Protein AF-A0A536T4I8-F1 (afdb_monomer)

Mean predicted aligned error: 3.39 Å

Secondary structure (DSSP, 8-state):
--EEEEESS----HHHHHHHHHHHHHHT-SS----PPPEEETTEEEEEE-SSS-EEEEEETTEEEEEEE--EESSHHHHHHHHHH-HHHHHHHHHHHHGGGGGGGEESSEEEEEEETTTTEEEEE-

Nearest PDB structures (foldseek):
  7a67-assembly1_A  TM=4.071E-01  e=7.655E+00  Pyrococcus abyssi GE5

Radius of gyration: 13.73 Å; Cα contacts (8 Å, |Δi|>4): 272; chains: 1; bounding box: 33×30×32 Å

Foldseek 3Di:
DKDKDKDFQAADDPVVRQVVRVVVLVVVDPDDDDFDRWDDDGRMIMGIHDDPWDKDWDDDDQKTKIKTHDKDFPDPVLVVCCVVPNNRRSLSVLCVVPNQCSVVRIDDDMWMKMQGNPVSDMDTDD

Solvent-accessible surface area (backbone atoms only — not comparable to full-atom values): 6902 Å² total; per-residue (Å²): 68,55,45,75,45,68,54,68,88,51,79,64,57,73,69,59,44,50,53,50,45,50,49,55,30,56,73,41,49,74,64,100,66,93,52,71,78,62,47,78,52,90,21,31,37,46,29,48,29,55,54,98,47,56,60,33,73,32,77,56,94,54,34,41,16,34,32,36,38,60,70,43,55,69,47,68,65,45,40,47,40,22,74,75,65,33,56,10,43,22,48,44,50,36,33,73,76,48,45,84,59,30,63,75,39,49,42,73,59,48,36,40,40,37,37,33,63,81,74,76,44,71,49,77,52,111

Sequence (126 aa):
MSGLCGWINVPAEDGEALATADSMRRALRDRDAEAPRPMIAVGCALAVEPGIRPVSLHQSDALLAAIEGRVRWRSSDLGALARESGDAAALAEAYRRHGTNCLQEISGPFAVAVVDTRHAGGLLAI

Structure (mmCIF, N/CA/C/O backbone):
data_AF-A0A536T4I8-F1
#
_entry.id   AF-A0A536T4I8-F1
#
loop_
_atom_site.group_PDB
_atom_site.id
_atom_site.type_symbol
_atom_site.label_atom_id
_atom_site.label_alt_id
_atom_site.label_comp_id
_atom_site.label_asym_id
_atom_site.label_entity_id
_atom_site.label_seq_id
_atom_site.pdbx_PDB_ins_code
_atom_site.Cartn_x
_atom_site.Cartn_y
_atom_site.Cartn_z
_atom_site.occupancy
_atom_site.B_iso_or_equiv
_atom_site.auth_seq_id
_atom_site.auth_comp_id
_atom_site.auth_asym_id
_atom_site.auth_atom_id
_atom_site.pdbx_PDB_model_num
ATOM 1 N N . MET A 1 1 ? 10.375 14.351 -6.269 1.00 65.94 1 MET A N 1
ATOM 2 C CA . MET A 1 1 ? 9.074 14.380 -5.608 1.00 65.94 1 MET A CA 1
ATOM 3 C C . MET A 1 1 ? 9.054 13.240 -4.593 1.00 65.94 1 MET A C 1
ATOM 5 O O . MET A 1 1 ? 10.049 12.532 -4.481 1.00 65.94 1 MET A O 1
ATOM 9 N N . SER A 1 2 ? 7.997 13.105 -3.795 1.00 84.38 2 SER A N 1
ATOM 10 C CA . SER A 1 2 ? 7.681 11.848 -3.097 1.00 84.38 2 SER A CA 1
ATOM 11 C C . SER A 1 2 ? 6.584 11.128 -3.864 1.00 84.38 2 SER A C 1
ATOM 13 O O . SER A 1 2 ? 5.906 11.752 -4.686 1.00 84.38 2 SER A O 1
ATOM 15 N N . GLY A 1 3 ? 6.420 9.832 -3.628 1.00 90.94 3 GLY A N 1
ATOM 16 C CA . GLY A 1 3 ? 5.364 9.098 -4.304 1.00 90.94 3 GLY A CA 1
ATOM 17 C C . GLY A 1 3 ? 5.341 7.610 -4.030 1.00 90.94 3 GLY A C 1
ATOM 18 O O . GLY A 1 3 ? 6.155 7.062 -3.286 1.00 90.94 3 GLY A O 1
ATOM 19 N N . LEU A 1 4 ? 4.390 6.974 -4.697 1.00 94.69 4 LEU A N 1
ATOM 20 C CA . LEU A 1 4 ? 4.213 5.535 -4.775 1.00 94.69 4 LEU A CA 1
ATOM 21 C C . LEU A 1 4 ? 4.457 5.115 -6.224 1.00 94.69 4 LEU A C 1
ATOM 23 O O . LEU A 1 4 ? 4.020 5.803 -7.148 1.00 94.69 4 LEU A O 1
ATOM 27 N N . CYS A 1 5 ? 5.102 3.976 -6.440 1.00 95.00 5 CYS A N 1
ATOM 28 C CA . CYS A 1 5 ? 5.199 3.375 -7.765 1.00 95.00 5 CYS A CA 1
ATOM 29 C C . CYS A 1 5 ? 5.167 1.853 -7.674 1.00 95.00 5 CYS A C 1
ATOM 31 O O . CYS A 1 5 ? 5.605 1.265 -6.688 1.00 95.00 5 CYS A O 1
ATOM 33 N N . GLY A 1 6 ? 4.665 1.207 -8.718 1.00 94.81 6 GLY A N 1
ATOM 34 C CA . GLY A 1 6 ? 4.554 -0.241 -8.750 1.00 94.81 6 GLY A CA 1
ATOM 35 C C . GLY A 1 6 ? 3.779 -0.730 -9.958 1.00 94.81 6 GLY A C 1
ATOM 36 O O . GLY A 1 6 ? 3.346 0.061 -10.798 1.00 94.81 6 GLY A O 1
ATOM 37 N N . TRP A 1 7 ? 3.599 -2.040 -10.022 1.00 94.31 7 TRP A N 1
ATOM 38 C CA . TRP A 1 7 ? 2.781 -2.708 -11.026 1.00 94.31 7 TRP A CA 1
ATOM 39 C C . TRP A 1 7 ? 2.114 -3.943 -10.428 1.00 94.31 7 TRP A C 1
ATOM 41 O O . TRP A 1 7 ? 2.530 -4.459 -9.388 1.00 94.31 7 TRP A O 1
ATOM 51 N N . ILE A 1 8 ? 1.088 -4.424 -11.123 1.00 92.69 8 ILE A N 1
ATOM 52 C CA . ILE A 1 8 ? 0.366 -5.655 -10.807 1.00 92.69 8 ILE A CA 1
ATOM 53 C C . ILE A 1 8 ? 0.181 -6.470 -12.084 1.00 92.69 8 ILE A C 1
ATOM 55 O O . ILE A 1 8 ? 0.127 -5.902 -13.175 1.00 92.69 8 ILE A O 1
ATOM 59 N N . ASN A 1 9 ? 0.03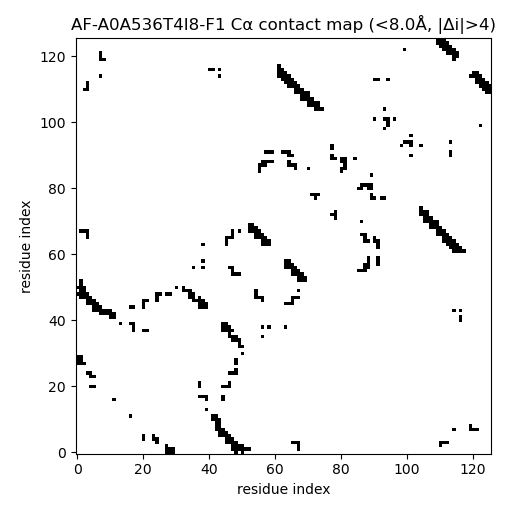5 -7.785 -11.941 1.00 88.19 9 ASN A N 1
ATOM 60 C CA . ASN A 1 9 ? -0.226 -8.722 -13.036 1.00 88.19 9 ASN A CA 1
ATOM 61 C C . ASN A 1 9 ? 0.833 -8.708 -14.161 1.00 88.19 9 ASN A C 1
ATOM 63 O O . ASN A 1 9 ? 0.511 -8.985 -15.315 1.00 88.19 9 ASN A O 1
ATOM 67 N N . VAL A 1 10 ? 2.098 -8.427 -13.827 1.00 88.94 10 VAL A N 1
ATOM 68 C CA . VAL A 1 10 ? 3.240 -8.552 -14.748 1.00 88.94 10 VAL A CA 1
ATOM 69 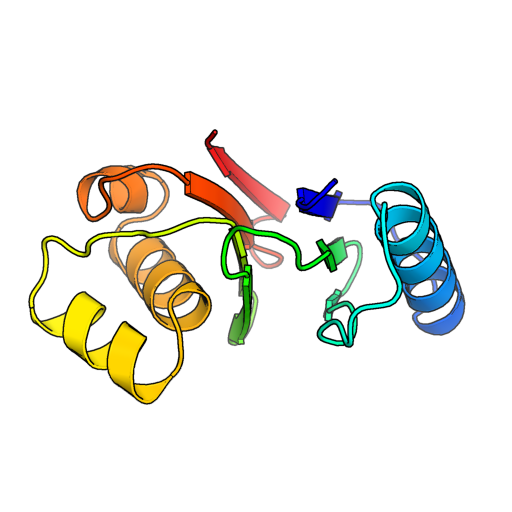C C . VAL A 1 10 ? 4.275 -9.497 -14.133 1.00 88.94 10 VAL A C 1
ATOM 71 O O . VAL A 1 10 ? 4.962 -9.103 -13.186 1.00 88.94 10 VAL A O 1
ATOM 74 N N . PRO A 1 11 ? 4.377 -10.750 -14.616 1.00 86.69 11 PRO A N 1
ATOM 75 C CA . PRO A 1 11 ? 5.383 -11.689 -14.140 1.00 86.69 11 PRO A CA 1
ATOM 76 C C . PRO A 1 11 ? 6.784 -11.199 -14.514 1.00 86.69 11 PRO A C 1
ATOM 78 O O . PRO A 1 11 ? 7.014 -10.760 -15.638 1.00 86.69 11 PRO A O 1
ATOM 81 N N . ALA A 1 12 ? 7.706 -11.295 -13.564 1.00 89.00 12 ALA A N 1
ATOM 82 C CA . ALA A 1 12 ? 9.119 -10.985 -13.729 1.00 89.00 12 ALA A CA 1
ATOM 83 C C . ALA A 1 12 ? 9.921 -11.837 -12.740 1.00 89.00 12 ALA A C 1
ATOM 85 O O . ALA A 1 12 ? 9.390 -12.246 -11.704 1.00 89.00 12 ALA A O 1
ATOM 86 N N . GLU A 1 13 ? 11.187 -12.106 -13.050 1.00 91.62 13 GLU A N 1
ATOM 87 C CA . GLU A 1 13 ? 12.100 -12.721 -12.085 1.00 91.62 13 GLU A CA 1
ATOM 88 C C . GLU A 1 13 ? 12.418 -11.732 -10.953 1.00 91.62 13 GLU A C 1
ATOM 90 O O . GLU A 1 13 ? 12.548 -10.532 -11.197 1.00 91.62 13 GLU A O 1
ATOM 95 N N . ASP A 1 14 ? 12.598 -12.217 -9.719 1.00 88.31 14 ASP A N 1
ATOM 96 C CA . ASP A 1 14 ? 12.769 -11.365 -8.528 1.00 88.31 14 ASP A CA 1
ATOM 97 C C . ASP A 1 14 ? 13.878 -10.308 -8.680 1.00 88.31 14 ASP A C 1
ATOM 99 O O . ASP A 1 14 ? 13.735 -9.177 -8.210 1.00 88.31 14 ASP A O 1
ATOM 103 N N . GLY A 1 15 ? 14.984 -10.651 -9.350 1.00 91.31 15 GLY A N 1
ATOM 104 C CA . GLY A 1 15 ? 16.095 -9.728 -9.599 1.00 91.31 15 GLY A CA 1
ATOM 105 C C . GLY A 1 15 ? 15.745 -8.606 -10.582 1.00 91.31 15 GLY A C 1
ATOM 106 O O . GLY A 1 15 ? 16.053 -7.441 -10.326 1.00 91.31 15 GLY A O 1
ATOM 107 N N . GLU A 1 16 ? 15.067 -8.942 -11.681 1.00 93.31 16 GLU A N 1
ATOM 108 C CA . GLU A 1 16 ? 14.591 -7.979 -12.681 1.00 93.31 16 GLU A CA 1
ATOM 109 C C . GLU A 1 16 ? 13.480 -7.091 -12.109 1.00 93.31 16 GLU A C 1
ATOM 111 O O . GLU A 1 16 ? 13.494 -5.869 -12.288 1.00 93.31 16 GLU A O 1
ATOM 116 N N . ALA A 1 17 ? 12.554 -7.692 -11.358 1.00 94.38 17 ALA A N 1
ATOM 117 C CA . ALA A 1 17 ? 11.500 -6.990 -10.645 1.00 94.38 17 ALA A CA 1
ATOM 118 C C . ALA A 1 17 ? 12.098 -5.990 -9.647 1.00 94.38 17 ALA A C 1
ATOM 120 O O . ALA A 1 17 ? 11.749 -4.812 -9.649 1.00 94.38 17 ALA A O 1
ATOM 121 N N . LEU A 1 18 ? 13.072 -6.406 -8.837 1.00 94.62 18 LEU A N 1
ATOM 122 C CA . LEU A 1 18 ? 13.719 -5.493 -7.901 1.00 94.62 18 LEU A CA 1
ATOM 123 C C . LEU A 1 18 ? 14.413 -4.330 -8.620 1.00 94.62 18 LEU A C 1
ATOM 125 O O . LEU A 1 18 ? 14.214 -3.178 -8.237 1.00 94.62 18 LEU A O 1
ATOM 129 N N . ALA A 1 19 ? 15.182 -4.611 -9.677 1.00 94.44 19 ALA A N 1
ATOM 130 C CA . ALA A 1 19 ? 15.883 -3.580 -10.441 1.00 94.44 19 ALA A CA 1
ATOM 131 C C . ALA A 1 19 ? 14.915 -2.577 -11.093 1.00 94.44 19 ALA A C 1
ATOM 133 O O . ALA A 1 19 ? 15.149 -1.366 -11.056 1.00 94.44 19 ALA A O 1
ATOM 134 N N . THR A 1 20 ? 13.805 -3.068 -11.644 1.00 95.62 20 THR A N 1
ATOM 135 C CA . THR A 1 20 ? 12.764 -2.236 -12.259 1.00 95.62 20 THR A CA 1
ATOM 136 C C . THR A 1 20 ? 12.057 -1.373 -11.218 1.00 95.62 20 THR A C 1
ATOM 138 O O . THR A 1 20 ? 11.923 -0.165 -11.415 1.00 95.62 20 THR A O 1
ATOM 141 N N . ALA A 1 21 ? 11.665 -1.951 -10.080 1.00 95.06 21 ALA A N 1
ATOM 142 C CA . ALA A 1 21 ? 11.004 -1.217 -9.004 1.00 95.06 21 ALA A CA 1
ATOM 143 C C . ALA A 1 21 ? 11.915 -0.134 -8.408 1.00 95.06 21 ALA A C 1
ATOM 145 O O . ALA A 1 21 ? 11.465 0.987 -8.167 1.00 95.06 21 ALA A O 1
ATOM 146 N N . ASP A 1 22 ? 13.207 -0.425 -8.237 1.00 93.31 22 ASP A N 1
ATOM 147 C CA . ASP A 1 22 ? 14.187 0.580 -7.821 1.00 93.31 22 ASP A CA 1
ATOM 148 C C . ASP A 1 22 ? 14.376 1.678 -8.873 1.00 93.31 22 ASP A C 1
ATOM 150 O O . ASP A 1 22 ? 14.512 2.846 -8.511 1.00 93.31 22 ASP A O 1
ATOM 154 N N . SER A 1 23 ? 14.368 1.339 -10.165 1.00 93.31 23 SER A N 1
ATOM 155 C CA . SER A 1 23 ? 14.439 2.325 -11.249 1.00 93.31 23 SER A CA 1
ATOM 156 C C . SER A 1 23 ? 13.231 3.267 -11.230 1.00 93.31 23 SER A C 1
ATOM 158 O O . SER A 1 23 ? 13.398 4.489 -11.219 1.00 93.31 23 SER A O 1
ATOM 160 N N . MET A 1 24 ? 12.016 2.715 -11.124 1.00 94.06 24 MET A N 1
ATOM 161 C CA . MET A 1 24 ? 10.771 3.487 -11.012 1.00 94.06 24 MET A CA 1
ATOM 162 C C . MET A 1 24 ? 10.798 4.412 -9.796 1.00 94.06 24 MET A C 1
ATOM 164 O O . MET A 1 24 ? 10.503 5.600 -9.912 1.00 94.06 24 MET A O 1
ATOM 168 N N . ARG A 1 25 ? 11.218 3.886 -8.643 1.00 92.12 25 ARG A N 1
ATOM 169 C CA . ARG A 1 25 ? 11.339 4.653 -7.404 1.00 92.12 25 ARG A CA 1
ATOM 170 C C . ARG A 1 25 ? 12.345 5.798 -7.550 1.00 92.12 25 ARG A C 1
ATOM 172 O O . ARG A 1 25 ? 12.034 6.938 -7.217 1.00 92.12 25 ARG A O 1
ATOM 179 N N . ARG A 1 26 ? 13.532 5.531 -8.106 1.00 89.81 26 ARG A N 1
ATOM 180 C CA . ARG A 1 26 ? 14.562 6.559 -8.349 1.00 89.81 26 ARG A CA 1
ATOM 181 C C . ARG A 1 26 ? 14.088 7.648 -9.308 1.00 89.81 26 ARG A C 1
ATOM 183 O O . ARG A 1 26 ? 14.484 8.794 -9.133 1.00 89.81 26 ARG A O 1
ATOM 190 N N . ALA A 1 27 ? 13.232 7.323 -10.275 1.00 91.12 27 ALA A N 1
ATOM 191 C CA . ALA A 1 27 ? 12.656 8.311 -11.186 1.00 91.12 27 ALA A CA 1
ATOM 192 C C . ALA A 1 27 ? 11.699 9.297 -10.489 1.00 91.12 27 ALA A C 1
ATOM 194 O O . ALA A 1 27 ? 11.509 10.408 -10.979 1.00 91.12 27 ALA A O 1
ATOM 195 N N . LEU A 1 28 ? 11.126 8.931 -9.335 1.00 86.69 28 LEU A N 1
ATOM 196 C CA . LEU A 1 28 ? 10.302 9.835 -8.527 1.00 86.69 28 LEU A CA 1
ATOM 197 C C . LEU A 1 28 ? 11.133 10.837 -7.722 1.00 86.69 28 LEU A C 1
ATOM 199 O O . LEU A 1 28 ? 10.590 11.830 -7.239 1.00 86.69 28 LEU A O 1
ATOM 203 N N . ARG A 1 29 ? 12.426 10.577 -7.534 1.00 81.88 29 ARG A N 1
ATOM 204 C CA . ARG A 1 29 ? 13.246 11.213 -6.508 1.00 81.88 29 ARG A CA 1
ATOM 205 C C . ARG A 1 29 ? 13.688 12.630 -6.886 1.00 81.88 29 ARG A C 1
ATOM 207 O O . ARG A 1 29 ? 14.292 12.831 -7.930 1.00 81.88 29 ARG A O 1
ATOM 214 N N . ASP A 1 30 ? 13.500 13.594 -5.972 1.00 70.88 30 ASP A N 1
ATOM 215 C CA . ASP A 1 30 ? 14.136 14.932 -6.091 1.00 70.88 30 ASP A CA 1
ATOM 216 C C . ASP A 1 30 ? 15.441 15.051 -5.284 1.00 70.88 30 ASP A C 1
ATO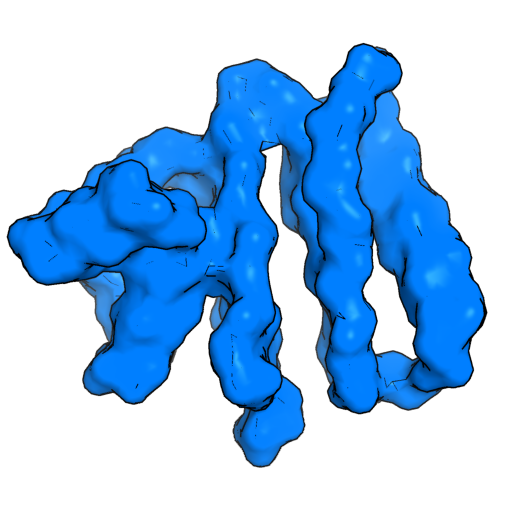M 218 O O . ASP A 1 30 ? 16.246 15.942 -5.546 1.00 70.88 30 ASP A O 1
ATOM 222 N N . ARG A 1 31 ? 15.646 14.214 -4.255 1.00 68.50 31 ARG A N 1
ATOM 223 C CA . ARG A 1 31 ? 16.798 14.277 -3.332 1.00 68.50 31 ARG A CA 1
ATOM 224 C C . ARG A 1 31 ? 17.209 12.891 -2.854 1.00 68.50 31 ARG A C 1
ATOM 226 O O . ARG A 1 31 ? 16.350 12.037 -2.707 1.00 68.50 31 ARG A O 1
ATOM 233 N N . ASP A 1 32 ? 18.491 12.688 -2.555 1.00 70.12 32 ASP A N 1
ATOM 234 C CA . ASP A 1 32 ? 18.967 11.489 -1.851 1.00 70.12 32 ASP A CA 1
ATOM 235 C C . ASP A 1 32 ? 18.325 11.390 -0.460 1.00 70.12 32 ASP A C 1
ATOM 237 O O . ASP A 1 32 ? 18.711 12.108 0.462 1.00 70.12 32 ASP A O 1
ATOM 241 N N . ALA A 1 33 ? 17.345 10.502 -0.318 1.00 73.19 33 ALA A N 1
ATOM 242 C CA . ALA A 1 33 ? 16.785 10.085 0.957 1.00 73.19 33 ALA A CA 1
ATOM 243 C C . ALA A 1 33 ? 16.830 8.555 1.046 1.00 73.19 33 ALA A C 1
ATOM 245 O O . ALA A 1 33 ? 16.709 7.852 0.039 1.00 73.19 33 ALA A O 1
ATOM 246 N N . GLU A 1 34 ? 17.030 8.041 2.257 1.00 81.19 34 GLU A N 1
ATOM 247 C CA . GLU A 1 34 ? 16.949 6.609 2.517 1.00 81.19 34 GLU A CA 1
ATOM 248 C C . GLU A 1 34 ? 15.488 6.169 2.392 1.00 81.19 34 GLU A C 1
ATOM 250 O O . GLU A 1 34 ? 14.615 6.652 3.114 1.00 81.19 34 GLU A O 1
ATOM 255 N N . ALA A 1 35 ? 15.223 5.290 1.428 1.00 83.44 35 ALA A N 1
ATOM 256 C CA . ALA A 1 35 ? 13.895 4.776 1.133 1.00 83.44 35 ALA A CA 1
ATOM 257 C C . ALA A 1 35 ? 13.788 3.304 1.556 1.00 83.44 35 ALA A C 1
ATOM 259 O O . ALA A 1 35 ? 14.771 2.566 1.431 1.00 83.44 35 ALA A O 1
ATOM 260 N N . PRO A 1 36 ? 12.601 2.843 1.991 1.00 89.12 36 PRO A N 1
ATOM 261 C CA . PRO A 1 36 ? 12.339 1.422 2.160 1.00 89.12 36 PRO A CA 1
ATOM 262 C C . PRO A 1 36 ? 12.646 0.647 0.877 1.00 89.12 36 PRO A C 1
ATOM 264 O O . PRO A 1 36 ? 12.383 1.117 -0.234 1.00 89.12 36 PRO A O 1
ATOM 267 N N . ARG A 1 37 ? 13.170 -0.571 1.033 1.00 92.44 37 ARG A N 1
ATOM 268 C CA . ARG A 1 37 ? 13.370 -1.484 -0.095 1.00 92.44 37 ARG A CA 1
ATOM 269 C C . ARG A 1 37 ? 12.019 -1.755 -0.782 1.00 92.44 37 ARG A C 1
ATOM 271 O O . ARG A 1 37 ? 11.047 -2.005 -0.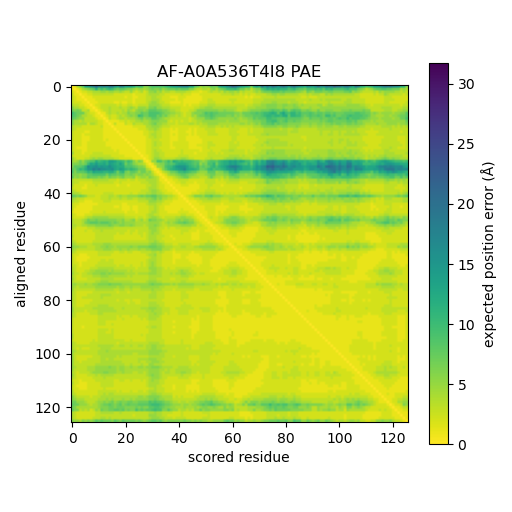068 1.00 92.44 37 ARG A O 1
ATOM 278 N N . PRO A 1 38 ? 11.949 -1.759 -2.128 1.00 95.12 38 PRO A N 1
ATOM 279 C CA . PRO A 1 38 ? 10.756 -2.200 -2.842 1.00 95.12 38 PRO A CA 1
ATOM 280 C C . PRO A 1 38 ? 10.289 -3.584 -2.385 1.00 95.12 38 PRO A C 1
ATOM 282 O O . PRO A 1 38 ? 11.109 -4.479 -2.163 1.00 95.12 38 PRO A O 1
ATOM 285 N N . MET A 1 39 ? 8.977 -3.768 -2.282 1.00 95.75 39 MET A N 1
ATOM 286 C CA . MET A 1 39 ? 8.372 -5.073 -2.035 1.00 95.75 39 MET A CA 1
ATOM 287 C C . MET A 1 39 ? 8.066 -5.740 -3.365 1.00 95.75 39 MET A C 1
ATOM 289 O O . MET A 1 39 ? 7.444 -5.133 -4.239 1.00 95.75 39 MET A O 1
ATOM 293 N N . ILE A 1 40 ? 8.497 -6.990 -3.489 1.00 94.69 40 ILE A N 1
ATOM 294 C CA . ILE A 1 4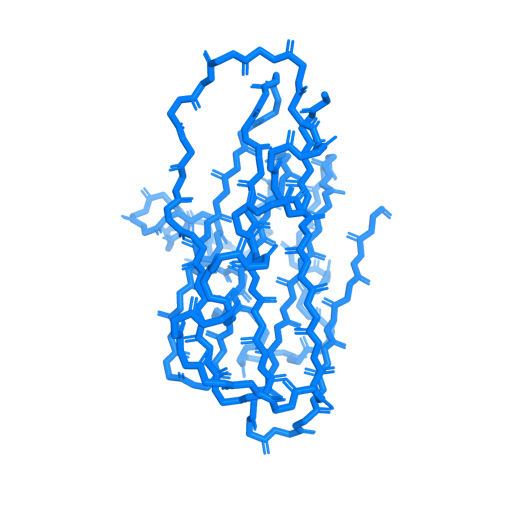0 ? 8.304 -7.823 -4.670 1.00 94.69 40 ILE A CA 1
ATOM 295 C C . ILE A 1 40 ? 7.432 -9.007 -4.266 1.00 94.69 40 ILE A C 1
ATOM 297 O O . ILE A 1 40 ? 7.673 -9.648 -3.244 1.00 94.69 40 ILE A O 1
ATOM 301 N N . ALA A 1 41 ? 6.416 -9.283 -5.072 1.00 91.88 41 ALA A N 1
ATOM 302 C CA . ALA A 1 41 ? 5.589 -10.472 -4.967 1.00 91.88 41 ALA A CA 1
ATOM 303 C C . ALA A 1 41 ? 5.321 -11.034 -6.365 1.00 91.88 41 ALA A C 1
ATOM 305 O O . ALA A 1 41 ? 5.627 -10.400 -7.375 1.00 91.88 41 ALA A O 1
ATOM 306 N N . VAL A 1 42 ? 4.745 -12.234 -6.444 1.00 87.56 42 VAL A N 1
ATOM 307 C CA . VAL A 1 42 ? 4.494 -12.889 -7.734 1.00 87.56 42 VAL A CA 1
ATOM 308 C C . VAL A 1 42 ? 3.638 -11.984 -8.624 1.00 87.56 42 VAL A C 1
ATOM 310 O O . VAL A 1 42 ? 2.492 -11.668 -8.306 1.00 87.56 42 VAL A O 1
ATOM 313 N N . GLY A 1 43 ? 4.223 -11.547 -9.739 1.00 89.50 43 GLY A N 1
ATOM 314 C CA . GLY A 1 43 ? 3.565 -10.689 -10.720 1.00 89.50 43 GLY A CA 1
ATOM 315 C C . GLY A 1 43 ? 3.371 -9.228 -10.301 1.00 89.50 43 GLY A C 1
ATOM 316 O O . GLY A 1 43 ? 2.686 -8.496 -11.015 1.00 89.50 43 GLY A O 1
ATOM 317 N N . CYS A 1 44 ? 3.908 -8.798 -9.155 1.00 93.88 44 CYS A N 1
ATOM 318 C CA . CYS A 1 44 ? 3.629 -7.480 -8.587 1.00 93.88 44 CYS A CA 1
ATOM 319 C C . CYS A 1 44 ? 4.866 -6.861 -7.929 1.00 93.88 44 CYS A C 1
ATOM 321 O O . CYS A 1 44 ? 5.679 -7.550 -7.316 1.00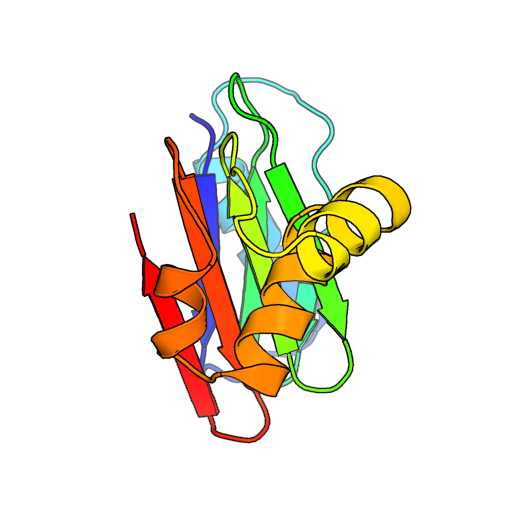 93.88 44 CYS A O 1
ATOM 323 N N . ALA A 1 45 ? 4.950 -5.535 -7.957 1.00 95.06 45 ALA A N 1
ATOM 324 C CA . ALA A 1 45 ? 5.900 -4.801 -7.132 1.00 95.06 45 ALA A CA 1
ATOM 325 C C . ALA A 1 45 ? 5.287 -3.505 -6.623 1.00 95.06 45 ALA A C 1
ATOM 327 O O . ALA A 1 45 ? 4.467 -2.884 -7.301 1.00 95.06 45 ALA A O 1
ATOM 328 N N . LEU A 1 46 ? 5.719 -3.086 -5.437 1.00 96.81 46 LEU A N 1
ATOM 329 C CA . LEU A 1 46 ? 5.294 -1.841 -4.816 1.00 96.81 46 LEU A CA 1
ATOM 330 C C . LEU A 1 46 ? 6.474 -1.181 -4.105 1.00 96.81 46 LEU A C 1
ATOM 332 O O . LEU A 1 46 ? 7.179 -1.810 -3.315 1.00 96.81 46 LEU A O 1
ATOM 336 N N . ALA A 1 47 ? 6.681 0.098 -4.377 1.00 96.00 47 ALA A N 1
ATOM 337 C CA . ALA A 1 47 ? 7.736 0.904 -3.792 1.00 96.00 47 ALA A CA 1
ATOM 338 C C . ALA A 1 47 ? 7.211 2.292 -3.423 1.00 96.00 47 ALA A C 1
ATOM 340 O O . ALA A 1 47 ? 6.238 2.792 -3.994 1.00 96.00 47 ALA A O 1
ATOM 341 N N . VAL A 1 48 ? 7.895 2.916 -2.470 1.00 95.06 48 VAL A N 1
ATOM 342 C CA . VAL A 1 48 ? 7.662 4.299 -2.060 1.00 95.06 48 VAL A CA 1
ATOM 343 C C . VAL A 1 48 ? 8.948 5.095 -2.200 1.00 95.06 48 VAL A C 1
ATOM 345 O O . VAL A 1 48 ? 10.029 4.573 -1.930 1.00 95.06 48 VAL A O 1
ATOM 348 N N . GLU A 1 49 ? 8.826 6.362 -2.577 1.00 93.44 49 GLU A N 1
ATOM 349 C CA . GLU A 1 49 ? 9.919 7.325 -2.503 1.00 93.44 49 GLU A CA 1
ATOM 350 C C . GLU A 1 49 ? 9.586 8.383 -1.440 1.00 93.44 49 GLU A C 1
ATOM 352 O O . GLU A 1 49 ? 8.596 9.112 -1.591 1.00 93.44 49 GLU A O 1
ATOM 357 N N . PRO A 1 50 ? 10.368 8.466 -0.347 1.00 89.81 50 PRO A N 1
ATOM 358 C CA . PRO A 1 50 ? 10.160 9.459 0.696 1.00 89.81 50 PRO A CA 1
ATOM 359 C C . PRO A 1 50 ? 10.428 10.883 0.196 1.00 89.81 50 PRO A C 1
ATOM 361 O O . PRO A 1 50 ? 11.197 11.131 -0.728 1.00 89.81 50 PRO A O 1
ATOM 364 N N . GLY A 1 51 ? 9.814 11.858 0.864 1.00 86.81 51 GLY A N 1
ATOM 365 C CA . GLY A 1 51 ? 10.065 13.276 0.624 1.00 86.81 51 GLY A CA 1
ATOM 366 C C . GLY A 1 51 ? 9.581 14.111 1.800 1.00 86.81 51 GLY A C 1
ATOM 367 O O . GLY A 1 51 ? 9.868 13.796 2.949 1.00 86.81 51 GLY A O 1
ATOM 368 N N . ILE A 1 52 ? 8.832 15.185 1.535 1.00 85.75 52 ILE A N 1
ATOM 369 C CA . ILE A 1 52 ? 8.277 16.035 2.609 1.00 85.75 52 ILE A CA 1
ATOM 370 C C . ILE A 1 52 ? 7.178 15.296 3.389 1.00 85.75 52 ILE A C 1
ATOM 372 O O . ILE A 1 52 ? 6.984 15.527 4.587 1.00 85.75 52 ILE A O 1
ATOM 376 N N . ARG A 1 53 ? 6.426 14.430 2.705 1.00 88.69 53 ARG A N 1
ATOM 377 C CA . ARG A 1 53 ? 5.394 13.597 3.320 1.00 88.69 53 ARG A CA 1
ATOM 378 C C . ARG A 1 53 ? 5.997 12.266 3.776 1.00 88.69 53 ARG A C 1
ATOM 380 O O . ARG A 1 53 ? 6.859 11.733 3.076 1.00 88.69 53 ARG A O 1
ATOM 387 N N . PRO A 1 54 ? 5.560 11.739 4.936 1.00 91.88 54 PRO A N 1
ATOM 388 C CA . PRO A 1 54 ? 6.009 10.433 5.386 1.00 91.88 54 PRO A CA 1
ATOM 389 C C . PRO A 1 54 ? 5.489 9.362 4.430 1.00 91.88 54 PRO A C 1
ATOM 391 O O . PRO A 1 54 ? 4.422 9.516 3.831 1.00 91.88 54 PRO A O 1
ATOM 394 N N . VAL A 1 55 ? 6.258 8.289 4.307 1.00 94.31 55 VAL A N 1
ATOM 395 C CA . VAL A 1 55 ? 5.882 7.107 3.541 1.00 94.31 55 VAL A CA 1
ATOM 396 C C . VAL A 1 55 ? 5.899 5.886 4.444 1.00 94.31 55 VAL A C 1
ATOM 398 O O . VAL A 1 55 ? 6.668 5.821 5.402 1.00 94.31 55 VAL A O 1
ATOM 401 N N . SER A 1 56 ? 5.054 4.916 4.137 1.00 95.94 56 SER A N 1
ATOM 402 C CA . SER A 1 56 ? 4.999 3.629 4.816 1.00 95.94 56 SER A CA 1
ATOM 403 C C . SER A 1 56 ? 4.803 2.536 3.776 1.00 95.94 56 SER A C 1
ATOM 405 O O . SER A 1 56 ? 4.083 2.734 2.797 1.00 95.94 56 SER A O 1
ATOM 407 N N . LEU A 1 57 ? 5.460 1.399 3.980 1.00 97.19 57 LEU A N 1
ATOM 408 C CA . LEU A 1 57 ? 5.420 0.241 3.097 1.00 97.19 57 LEU A CA 1
ATOM 409 C C . LEU A 1 57 ? 5.319 -1.008 3.977 1.00 97.19 57 LEU A C 1
ATOM 411 O O . LEU A 1 57 ? 6.055 -1.123 4.958 1.00 97.19 57 LEU A O 1
ATOM 415 N N . HIS A 1 58 ? 4.389 -1.908 3.672 1.00 97.44 58 HIS A N 1
ATOM 416 C CA . HIS A 1 58 ? 4.150 -3.101 4.479 1.00 97.44 58 HIS A CA 1
ATOM 417 C C . HIS A 1 58 ? 3.657 -4.273 3.633 1.00 97.44 58 HIS A C 1
ATOM 419 O O . HIS A 1 58 ? 2.823 -4.097 2.746 1.00 97.44 58 HIS A O 1
ATOM 425 N N . GLN A 1 59 ? 4.125 -5.476 3.957 1.00 96.12 59 GLN A N 1
ATOM 426 C CA . GLN A 1 59 ? 3.651 -6.722 3.369 1.00 96.12 59 GLN A CA 1
ATOM 427 C C . GLN A 1 59 ? 3.123 -7.637 4.470 1.00 96.12 59 GLN A C 1
ATOM 429 O O . GLN A 1 59 ? 3.809 -7.888 5.459 1.00 96.12 59 GLN A O 1
ATOM 434 N N . SER A 1 60 ? 1.916 -8.158 4.264 1.00 94.25 60 SER A N 1
ATOM 435 C CA . SER A 1 60 ? 1.289 -9.163 5.121 1.00 94.25 60 SER A CA 1
ATOM 436 C C . SER A 1 60 ? 0.573 -10.175 4.238 1.00 94.25 60 SER A C 1
ATOM 438 O O . SER A 1 60 ? -0.372 -9.833 3.527 1.00 94.25 60 SER A O 1
ATOM 440 N N . ASP A 1 61 ? 1.028 -11.426 4.288 1.00 92.81 61 ASP A N 1
ATOM 441 C CA . ASP A 1 61 ? 0.519 -12.521 3.463 1.00 92.81 61 ASP A CA 1
ATOM 442 C C . ASP A 1 61 ? 0.486 -12.148 1.966 1.00 92.81 61 ASP A C 1
ATOM 444 O O . ASP A 1 61 ? 1.525 -11.887 1.358 1.00 92.81 61 ASP A O 1
ATOM 448 N N . ALA A 1 62 ? -0.714 -12.109 1.381 1.00 93.81 62 ALA A N 1
ATOM 449 C CA . ALA A 1 62 ? -0.973 -11.780 -0.016 1.00 93.81 62 ALA A CA 1
ATOM 450 C C . ALA A 1 62 ? -1.146 -10.272 -0.282 1.00 93.81 62 ALA A C 1
ATOM 452 O O . ALA A 1 62 ? -1.393 -9.895 -1.431 1.00 93.81 62 ALA A O 1
ATOM 453 N N . LEU A 1 63 ? -1.054 -9.427 0.752 1.00 96.50 63 LEU A N 1
ATOM 454 C CA . LEU A 1 63 ? -1.268 -7.985 0.665 1.00 96.50 63 LEU A CA 1
ATOM 455 C C . LEU A 1 63 ? 0.056 -7.220 0.694 1.00 96.50 63 LEU A C 1
ATOM 457 O O . LEU A 1 63 ? 0.860 -7.377 1.613 1.00 96.50 63 LEU A O 1
ATOM 461 N N . LEU A 1 64 ? 0.231 -6.330 -0.280 1.00 97.62 64 LEU A N 1
ATOM 462 C CA . LEU A 1 64 ? 1.260 -5.294 -0.282 1.00 97.62 64 LEU A CA 1
ATOM 463 C C . LEU A 1 64 ? 0.551 -3.957 -0.103 1.00 97.62 64 LEU A C 1
ATOM 465 O O . LEU A 1 64 ? -0.344 -3.642 -0.880 1.00 97.62 64 LEU A O 1
ATOM 469 N N . ALA A 1 65 ? 0.941 -3.170 0.889 1.00 98.12 65 ALA A N 1
ATOM 470 C CA . ALA A 1 65 ? 0.338 -1.881 1.185 1.00 98.12 65 ALA A CA 1
ATOM 471 C C . ALA A 1 65 ? 1.395 -0.778 1.192 1.00 98.12 65 ALA A C 1
ATOM 473 O O . ALA A 1 65 ? 2.497 -0.957 1.715 1.00 98.12 65 ALA A O 1
ATOM 474 N N . ALA A 1 66 ? 1.040 0.376 0.637 1.00 97.88 66 ALA A N 1
ATOM 475 C CA . ALA A 1 66 ? 1.862 1.570 0.662 1.00 97.88 66 ALA A CA 1
ATOM 476 C C . ALA A 1 66 ? 1.024 2.815 0.941 1.00 97.88 66 ALA A C 1
ATOM 478 O O . ALA A 1 66 ? -0.107 2.939 0.470 1.00 97.88 66 ALA A O 1
ATOM 479 N N . ILE A 1 67 ? 1.609 3.747 1.688 1.00 97.25 67 ILE A N 1
ATOM 480 C CA . ILE A 1 67 ? 1.034 5.056 1.993 1.00 97.25 67 ILE A CA 1
ATOM 481 C C . ILE A 1 67 ? 2.101 6.118 1.769 1.00 97.25 67 ILE A C 1
ATOM 483 O O . ILE A 1 67 ? 3.227 5.970 2.232 1.00 97.25 67 ILE A O 1
ATOM 487 N N . GLU A 1 68 ? 1.725 7.212 1.117 1.00 95.44 68 GLU A N 1
ATOM 488 C CA . GLU A 1 68 ? 2.413 8.497 1.185 1.00 95.44 68 GLU A CA 1
ATOM 489 C C . GLU A 1 68 ? 1.442 9.516 1.789 1.00 95.44 68 GLU A C 1
ATOM 491 O O . GLU A 1 68 ? 0.338 9.703 1.288 1.00 95.44 68 GLU A O 1
ATOM 496 N N . GLY A 1 69 ? 1.841 10.218 2.847 1.00 94.62 69 GLY A N 1
ATOM 497 C CA . GLY A 1 69 ? 1.026 11.267 3.456 1.00 94.62 69 GLY A CA 1
ATOM 498 C C . GLY A 1 69 ? 0.700 11.029 4.919 1.00 94.62 69 GLY A C 1
ATOM 499 O O . GLY A 1 69 ? 1.194 10.109 5.557 1.00 94.62 69 GLY A O 1
ATOM 500 N N . ARG A 1 70 ? -0.100 11.934 5.483 1.00 94.25 70 ARG A N 1
ATOM 501 C CA . ARG A 1 70 ? -0.431 11.944 6.914 1.00 94.25 70 ARG A CA 1
ATOM 502 C C . ARG A 1 70 ? -1.864 11.479 7.089 1.00 94.25 70 ARG A C 1
ATOM 504 O O . ARG A 1 70 ? -2.776 12.304 7.192 1.00 94.25 70 ARG A O 1
ATOM 511 N N . VAL A 1 71 ? -2.043 10.164 7.098 1.00 95.62 71 VAL A N 1
ATOM 512 C CA . VAL A 1 71 ? -3.349 9.558 7.341 1.00 95.62 71 VAL A CA 1
ATOM 513 C C . VAL A 1 71 ? -3.767 9.733 8.799 1.00 95.62 71 VAL A C 1
ATOM 515 O O . VAL A 1 71 ? -2.957 9.753 9.725 1.00 95.62 71 VAL A O 1
ATOM 518 N N . ARG A 1 72 ? -5.070 9.894 9.000 1.00 97.44 72 ARG A N 1
ATOM 519 C CA . ARG A 1 72 ? -5.725 9.844 10.304 1.00 97.44 72 ARG A CA 1
ATOM 520 C C . ARG A 1 72 ? -6.729 8.707 10.283 1.00 97.44 72 ARG A C 1
ATOM 522 O O . ARG A 1 72 ? -7.674 8.742 9.492 1.00 97.44 72 ARG A O 1
ATOM 529 N N . TRP A 1 73 ? -6.514 7.746 11.168 1.00 98.06 73 TRP A N 1
ATOM 530 C CA . TRP A 1 73 ? -7.376 6.587 11.354 1.00 98.06 73 TRP A CA 1
ATOM 531 C C . TRP A 1 73 ? -8.599 6.958 12.185 1.00 98.06 73 TRP A C 1
ATOM 533 O O . TRP A 1 73 ? -8.467 7.581 13.241 1.00 98.06 73 TRP A O 1
ATOM 543 N N . ARG A 1 74 ? -9.787 6.591 11.699 1.00 97.50 74 ARG A N 1
ATO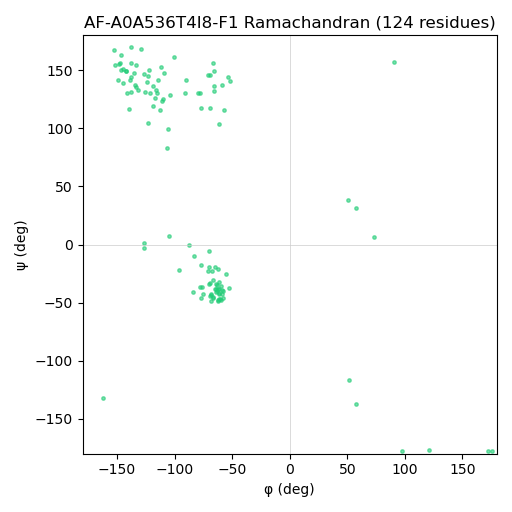M 544 C CA . ARG A 1 74 ? -11.051 6.789 12.419 1.00 97.50 74 ARG A CA 1
ATOM 545 C C . ARG A 1 74 ? -11.231 5.749 13.516 1.00 97.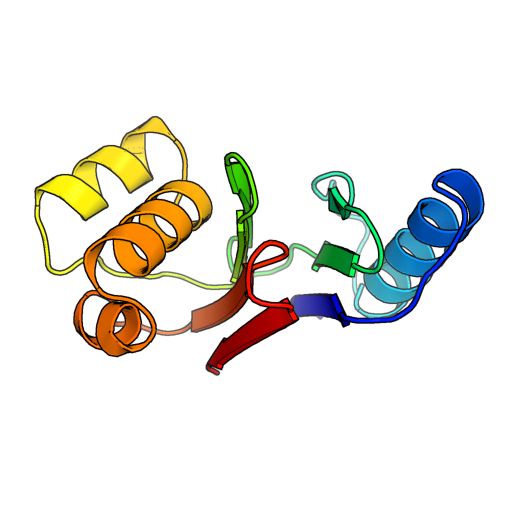50 74 ARG A C 1
ATOM 547 O O . ARG A 1 74 ? -11.562 6.109 14.642 1.00 97.50 74 ARG A O 1
ATOM 554 N N . SER A 1 75 ? -10.978 4.482 13.197 1.00 97.25 75 SER A N 1
ATOM 555 C CA . SER A 1 75 ? -10.924 3.404 14.181 1.00 97.25 75 SER A CA 1
ATOM 556 C C . SER A 1 75 ? -9.751 3.577 15.153 1.00 97.25 75 SER A C 1
ATOM 558 O O . SER A 1 75 ? -8.601 3.778 14.744 1.00 97.25 75 SER A O 1
ATOM 560 N N . SER A 1 76 ? -10.035 3.441 16.452 1.00 97.00 76 SER A N 1
ATOM 561 C CA . SER A 1 76 ? -9.023 3.437 17.516 1.00 97.00 76 SER A CA 1
ATOM 562 C C . SER A 1 76 ? -7.994 2.326 17.331 1.00 97.00 76 SER A C 1
ATOM 564 O O . SER A 1 76 ? -6.805 2.556 17.557 1.00 97.00 76 SER A O 1
ATOM 566 N N . ASP A 1 77 ? -8.450 1.155 16.890 1.00 98.06 77 ASP A N 1
ATOM 567 C CA . ASP A 1 77 ? -7.645 -0.061 16.796 1.00 98.06 77 ASP A CA 1
ATOM 568 C C . ASP A 1 77 ? -6.695 0.013 15.602 1.00 98.06 77 ASP A C 1
ATOM 570 O O . ASP A 1 77 ? -5.510 -0.282 15.734 1.00 98.06 77 ASP A O 1
ATOM 574 N N . LEU A 1 78 ? -7.181 0.497 14.452 1.00 98.38 78 LEU A N 1
ATOM 575 C CA . LEU A 1 78 ? -6.323 0.770 13.293 1.00 98.38 78 LEU A CA 1
ATOM 576 C C . LEU A 1 78 ? -5.314 1.877 13.610 1.00 98.38 78 LEU A C 1
ATOM 578 O O . LEU A 1 78 ? -4.148 1.773 13.243 1.00 98.38 78 LEU A O 1
ATOM 582 N N . GLY A 1 79 ? -5.729 2.902 14.361 1.00 98.31 79 GLY A N 1
ATOM 583 C CA . GLY A 1 79 ? -4.819 3.936 14.845 1.00 98.31 79 GLY A CA 1
ATOM 584 C C . GLY A 1 79 ? -3.751 3.405 15.809 1.00 98.31 79 GLY A C 1
ATOM 585 O O . GLY A 1 79 ? -2.633 3.917 15.806 1.00 98.31 79 GLY A O 1
ATOM 586 N N . ALA A 1 80 ? -4.066 2.402 16.635 1.00 98.31 80 ALA A N 1
ATOM 587 C CA . ALA A 1 80 ? -3.091 1.719 17.488 1.00 98.31 80 ALA A CA 1
ATOM 588 C C . ALA A 1 80 ? -2.102 0.897 16.664 1.00 98.31 80 ALA A C 1
ATOM 590 O O . ALA A 1 80 ? -0.897 1.109 16.789 1.00 98.31 80 ALA A O 1
ATOM 591 N N . LEU A 1 81 ? -2.607 0.087 15.734 1.00 98.38 81 LEU A N 1
ATOM 592 C CA . LEU A 1 81 ? -1.773 -0.682 14.818 1.00 98.38 81 LEU A CA 1
ATOM 593 C C . LEU A 1 81 ? -0.841 0.218 13.995 1.00 98.38 81 LEU A C 1
ATOM 595 O O . LEU A 1 81 ? 0.333 -0.098 13.834 1.00 98.38 81 LEU A O 1
ATOM 599 N N . ALA A 1 82 ? -1.326 1.372 13.533 1.00 98.12 82 ALA A N 1
ATOM 600 C CA . ALA A 1 82 ? -0.514 2.338 12.801 1.00 98.12 82 ALA A CA 1
ATOM 601 C C . ALA A 1 82 ? 0.643 2.902 13.637 1.00 98.12 82 ALA A C 1
ATOM 603 O O . ALA A 1 82 ? 1.744 3.091 13.125 1.00 98.12 82 ALA A O 1
ATOM 604 N N . ARG A 1 83 ? 0.420 3.149 14.934 1.00 97.44 83 ARG A N 1
ATOM 605 C CA . ARG A 1 83 ? 1.471 3.621 15.851 1.00 97.44 83 ARG A CA 1
ATOM 606 C C . ARG A 1 83 ? 2.507 2.541 16.153 1.00 97.44 83 ARG A C 1
ATOM 608 O O . ARG A 1 83 ? 3.670 2.871 16.343 1.00 97.44 83 ARG A O 1
ATOM 615 N N . GLU A 1 84 ? 2.087 1.282 16.206 1.00 97.69 84 GLU A N 1
ATOM 616 C CA . GLU A 1 84 ? 2.957 0.151 16.542 1.00 97.69 84 GLU A CA 1
ATOM 617 C C . GLU A 1 84 ? 3.739 -0.375 15.332 1.00 97.69 84 GLU A C 1
ATOM 619 O O . GLU A 1 84 ? 4.914 -0.706 15.454 1.00 97.69 84 GLU A O 1
ATOM 624 N N . SER A 1 85 ? 3.090 -0.454 14.168 1.00 97.12 85 SER A N 1
ATOM 625 C CA . SER A 1 85 ? 3.592 -1.161 12.977 1.00 97.12 85 SER A CA 1
ATOM 626 C C . SER A 1 85 ? 3.625 -0.305 11.705 1.00 97.12 85 SER A C 1
ATOM 628 O O . SER A 1 85 ? 4.018 -0.788 10.643 1.00 97.12 85 SER A O 1
ATOM 630 N N . GLY A 1 86 ? 3.236 0.967 11.795 1.00 97.06 86 GLY A N 1
ATOM 631 C CA . GLY A 1 86 ? 3.197 1.900 10.672 1.00 97.06 86 GLY A CA 1
ATOM 632 C C . GLY A 1 86 ? 1.861 1.917 9.926 1.00 97.06 86 GLY A C 1
ATOM 633 O O . GLY A 1 86 ? 1.086 0.959 9.932 1.00 97.06 86 GLY A O 1
ATOM 634 N N . ASP A 1 87 ? 1.596 3.031 9.244 1.00 97.75 87 ASP A N 1
ATOM 635 C CA . ASP A 1 87 ? 0.327 3.271 8.553 1.00 97.75 87 ASP A CA 1
ATOM 636 C C . ASP A 1 87 ? 0.020 2.226 7.467 1.00 97.75 87 ASP A C 1
ATOM 638 O O . ASP A 1 87 ? -1.132 1.826 7.311 1.00 97.75 87 ASP A O 1
ATOM 642 N N . ALA A 1 88 ? 1.024 1.725 6.739 1.00 98.06 88 ALA A N 1
ATOM 643 C CA . ALA A 1 88 ? 0.798 0.692 5.728 1.00 98.06 88 ALA A CA 1
ATOM 644 C C . ALA A 1 88 ? 0.340 -0.647 6.338 1.00 98.06 88 ALA A C 1
ATOM 646 O O . ALA A 1 88 ? -0.448 -1.357 5.713 1.00 98.06 88 ALA A O 1
ATOM 647 N N . ALA A 1 89 ? 0.758 -0.975 7.567 1.00 98.38 89 ALA A N 1
ATOM 648 C CA . ALA A 1 89 ? 0.257 -2.154 8.276 1.00 98.38 89 ALA A CA 1
ATOM 649 C C . ALA A 1 89 ? -1.222 -1.988 8.654 1.00 98.38 89 ALA A C 1
ATOM 651 O O . ALA A 1 89 ? -2.033 -2.885 8.417 1.00 98.38 89 ALA A O 1
ATOM 652 N N . ALA A 1 90 ? -1.599 -0.808 9.155 1.00 98.44 90 ALA A N 1
ATOM 653 C CA . ALA A 1 90 ? -2.996 -0.481 9.429 1.00 98.44 90 ALA A CA 1
ATOM 654 C C . ALA A 1 90 ? -3.861 -0.466 8.157 1.00 98.44 90 ALA A C 1
ATOM 656 O O . ALA A 1 90 ? -5.004 -0.915 8.191 1.00 98.44 90 ALA A O 1
ATOM 657 N N . LEU A 1 91 ? -3.317 -0.039 7.014 1.00 98.50 91 LEU A N 1
ATOM 658 C CA . LEU A 1 91 ? -4.010 -0.109 5.726 1.00 98.50 91 LEU A CA 1
ATOM 659 C C . LEU A 1 91 ? -4.239 -1.543 5.256 1.00 98.50 91 LEU A C 1
ATOM 661 O O . LEU A 1 91 ? -5.350 -1.863 4.834 1.00 98.50 91 LEU A O 1
ATOM 665 N N . ALA A 1 92 ? -3.223 -2.404 5.348 1.00 98.25 92 ALA A N 1
ATOM 666 C CA . ALA A 1 92 ? -3.368 -3.819 5.019 1.00 98.25 92 ALA A CA 1
ATOM 667 C C . ALA A 1 92 ? -4.442 -4.483 5.899 1.00 98.25 92 ALA A C 1
ATOM 669 O O . ALA A 1 92 ? -5.300 -5.206 5.394 1.00 98.25 92 ALA A O 1
ATOM 670 N N . GLU A 1 93 ? -4.452 -4.176 7.199 1.00 98.25 93 GLU A N 1
ATOM 671 C CA . GLU A 1 93 ? -5.477 -4.642 8.136 1.00 98.25 93 GLU A CA 1
ATOM 672 C C . GLU A 1 93 ? -6.876 -4.123 7.774 1.00 98.25 93 GLU A C 1
ATOM 674 O O . GLU A 1 93 ? -7.830 -4.900 7.707 1.00 98.25 93 GLU A O 1
ATOM 679 N N . ALA A 1 94 ? -7.010 -2.824 7.503 1.00 98.12 94 ALA A N 1
ATOM 680 C CA . ALA A 1 94 ? -8.281 -2.211 7.135 1.00 98.12 94 ALA A CA 1
ATOM 681 C C . ALA A 1 94 ? -8.839 -2.812 5.836 1.00 98.12 94 ALA A C 1
ATOM 683 O O . ALA A 1 94 ? -10.029 -3.123 5.764 1.00 98.12 94 ALA A O 1
ATOM 684 N N . TYR A 1 95 ? -7.983 -3.030 4.832 1.00 97.88 95 TYR A N 1
ATOM 685 C CA . TYR A 1 95 ? -8.359 -3.700 3.588 1.00 97.88 95 TYR A CA 1
ATOM 686 C C . TYR A 1 95 ? -8.775 -5.151 3.837 1.00 97.88 95 TYR A C 1
ATOM 688 O O . TYR A 1 95 ? -9.787 -5.599 3.305 1.00 97.88 95 TYR A O 1
ATOM 696 N N . ARG A 1 96 ? -8.072 -5.883 4.709 1.00 96.56 96 ARG A N 1
ATOM 697 C CA . ARG A 1 96 ? -8.454 -7.258 5.062 1.00 96.56 96 ARG A CA 1
ATOM 698 C C . ARG A 1 96 ? -9.838 -7.328 5.718 1.00 96.56 96 ARG A C 1
ATOM 700 O O . ARG A 1 96 ? -10.592 -8.255 5.440 1.00 96.56 96 ARG A O 1
ATOM 707 N N . ARG A 1 97 ? -10.180 -6.355 6.572 1.00 96.56 97 ARG A N 1
ATOM 708 C CA . ARG A 1 97 ? -11.471 -6.294 7.285 1.00 96.56 9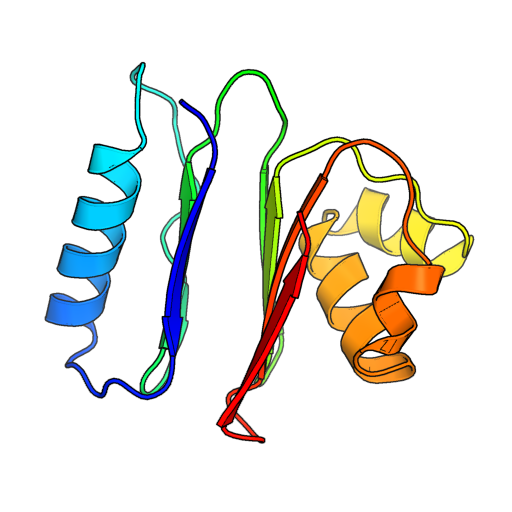7 ARG A CA 1
ATOM 709 C C . ARG A 1 97 ? -12.628 -5.802 6.418 1.00 96.56 97 ARG A C 1
ATOM 711 O O . ARG A 1 97 ? -13.755 -6.258 6.594 1.00 96.56 97 ARG A O 1
ATOM 718 N N . HIS A 1 98 ? -12.369 -4.845 5.530 1.00 96.50 98 HIS A N 1
ATOM 719 C CA . HIS A 1 98 ? -13.420 -4.054 4.877 1.00 96.50 98 HIS A CA 1
ATOM 720 C C . HIS A 1 98 ? -13.338 -4.044 3.343 1.00 96.50 98 HIS A C 1
ATOM 722 O O . HIS A 1 98 ? -14.195 -3.446 2.688 1.00 96.50 98 HIS A O 1
ATOM 728 N N . GLY A 1 99 ? -12.328 -4.680 2.750 1.00 95.69 99 GLY A N 1
ATOM 729 C CA . GLY A 1 99 ? -12.032 -4.575 1.324 1.00 95.69 99 GLY A CA 1
ATOM 730 C C . GLY A 1 99 ? -11.803 -3.121 0.916 1.00 95.69 99 GLY A C 1
ATOM 731 O O . GLY A 1 99 ? -11.193 -2.340 1.643 1.00 95.69 99 GLY A O 1
ATOM 732 N N . THR A 1 100 ? -12.363 -2.715 -0.222 1.00 95.69 100 THR A N 1
ATOM 733 C CA . THR A 1 100 ? -12.262 -1.336 -0.732 1.00 95.69 100 THR A CA 1
ATOM 734 C C . THR A 1 100 ? -12.946 -0.292 0.157 1.00 95.69 100 THR A C 1
ATOM 736 O O . THR A 1 100 ? -12.587 0.885 0.100 1.00 95.69 100 THR A O 1
ATOM 739 N N . ASN A 1 101 ? -13.869 -0.697 1.040 1.00 96.88 101 ASN A N 1
ATOM 740 C CA . ASN A 1 101 ? -14.471 0.209 2.022 1.00 96.88 101 ASN A CA 1
ATOM 741 C C . ASN A 1 101 ? -13.488 0.636 3.122 1.00 96.88 101 ASN A C 1
ATOM 743 O O . ASN A 1 101 ? -13.819 1.524 3.904 1.00 96.88 101 ASN A O 1
ATOM 747 N N . CYS A 1 102 ? -12.267 0.088 3.161 1.00 96.94 102 CYS A N 1
ATOM 748 C CA . CYS A 1 102 ? -11.211 0.545 4.065 1.00 96.94 102 CYS A CA 1
ATOM 749 C C . CYS A 1 102 ? -10.903 2.043 3.923 1.00 96.94 102 CYS A C 1
ATOM 751 O O . CYS A 1 102 ? -10.458 2.670 4.880 1.00 96.94 102 CYS A O 1
ATOM 753 N N . LEU A 1 103 ? -11.180 2.644 2.757 1.00 97.44 103 LEU A N 1
ATOM 754 C CA . LEU A 1 103 ? -11.006 4.082 2.538 1.00 97.44 103 LEU A CA 1
ATOM 755 C C . LEU A 1 103 ? -11.907 4.939 3.443 1.00 97.44 103 LEU A C 1
ATOM 757 O O . LEU A 1 103 ? -11.600 6.102 3.690 1.00 97.44 103 LEU A O 1
ATOM 761 N N . GLN A 1 104 ? -12.999 4.377 3.970 1.00 97.06 104 GLN A N 1
ATOM 762 C CA . GLN A 1 104 ? -13.866 5.074 4.921 1.00 97.06 104 GLN A CA 1
ATOM 763 C C . GLN A 1 104 ? -13.195 5.245 6.294 1.00 97.06 104 GLN A C 1
ATOM 765 O O . GLN A 1 104 ? -13.540 6.180 7.015 1.00 97.06 104 GLN A O 1
ATOM 770 N N . GLU A 1 105 ? -12.201 4.413 6.630 1.00 97.81 105 GLU A N 1
ATOM 771 C CA . GLU A 1 105 ? -11.456 4.450 7.898 1.00 97.81 105 GLU A CA 1
ATOM 772 C C . GLU A 1 105 ? -10.307 5.464 7.911 1.00 97.81 105 GLU A C 1
ATOM 774 O O . GLU A 1 105 ? -9.744 5.744 8.972 1.00 97.81 105 GLU A O 1
ATOM 779 N N . ILE A 1 106 ? -9.965 6.038 6.756 1.00 96.88 106 ILE A N 1
ATOM 780 C CA . ILE A 1 106 ? -8.863 6.990 6.612 1.00 96.88 106 ILE A CA 1
ATOM 781 C C . ILE A 1 106 ? -9.369 8.394 6.289 1.00 96.88 106 ILE A C 1
ATOM 783 O O . ILE A 1 106 ? -10.444 8.615 5.730 1.00 96.88 106 ILE A O 1
ATOM 787 N N . SER A 1 107 ? -8.583 9.385 6.688 1.00 96.62 107 SER A N 1
ATOM 788 C CA . SER A 1 107 ? -8.800 10.790 6.354 1.00 96.62 107 SER A CA 1
ATOM 789 C C . SER A 1 107 ? -7.476 11.552 6.353 1.00 96.62 107 SER A C 1
ATOM 791 O O . SER A 1 107 ? -6.469 11.058 6.859 1.00 96.62 107 SER A O 1
ATOM 793 N N . GLY A 1 108 ? -7.483 12.772 5.815 1.00 95.06 108 GLY A N 1
ATOM 794 C CA . GLY A 1 108 ? -6.285 13.601 5.672 1.00 95.06 108 GLY A CA 1
ATOM 795 C C . GLY A 1 108 ? -5.662 13.507 4.276 1.00 95.06 108 GLY A C 1
ATOM 796 O O . GLY A 1 108 ? -6.229 12.868 3.396 1.00 95.06 108 GLY A O 1
ATOM 797 N N . PRO A 1 109 ? -4.528 14.188 4.048 1.00 94.88 109 PRO A N 1
ATOM 798 C CA . PRO A 1 109 ? -3.837 14.155 2.766 1.00 94.88 109 PRO A CA 1
ATOM 799 C C . PRO A 1 109 ? -3.057 12.846 2.616 1.00 94.88 109 PRO A C 1
ATOM 801 O O . PRO A 1 109 ? -2.118 12.601 3.385 1.00 94.88 109 PRO A O 1
ATOM 804 N N . PHE A 1 110 ? -3.421 12.040 1.620 1.00 95.44 110 PHE A N 1
ATOM 805 C CA . PHE A 1 110 ? -2.768 10.767 1.337 1.00 95.44 110 PHE A CA 1
ATOM 806 C C . PHE A 1 110 ? -2.752 10.431 -0.155 1.00 95.44 110 PHE A C 1
ATOM 808 O O . PHE A 1 110 ? -3.621 10.857 -0.903 1.00 95.44 110 PHE A O 1
ATOM 815 N N . ALA A 1 111 ? -1.790 9.601 -0.535 1.00 96.44 111 ALA A N 1
ATOM 816 C CA . ALA A 1 111 ? -1.893 8.649 -1.627 1.00 96.44 111 ALA A CA 1
ATOM 817 C C . ALA A 1 111 ? -1.704 7.253 -1.020 1.00 96.44 111 ALA A C 1
ATOM 819 O O . ALA A 1 111 ? -0.824 7.067 -0.174 1.00 96.44 111 ALA A O 1
ATOM 820 N N . VAL A 1 112 ? -2.520 6.276 -1.411 1.00 97.69 112 VAL A N 1
ATOM 821 C CA . VAL A 1 112 ? -2.428 4.898 -0.905 1.00 97.69 112 VAL A CA 1
ATOM 822 C C . VAL A 1 112 ? -2.543 3.874 -2.021 1.00 97.69 112 VAL A C 1
ATOM 824 O O . VAL A 1 112 ? -3.283 4.077 -2.983 1.00 97.69 112 VAL A O 1
ATOM 827 N N . ALA A 1 113 ? -1.854 2.748 -1.853 1.00 98.00 113 ALA A N 1
ATOM 828 C CA . ALA A 1 113 ? -1.968 1.586 -2.720 1.00 98.00 113 ALA A CA 1
ATOM 829 C C . ALA A 1 113 ? -2.069 0.303 -1.885 1.00 98.00 113 ALA A C 1
ATOM 831 O O . ALA A 1 113 ? -1.317 0.131 -0.926 1.00 98.00 113 ALA A O 1
ATOM 832 N N . VAL A 1 114 ? -2.964 -0.605 -2.269 1.00 97.75 114 VAL A N 1
ATOM 833 C CA . VAL A 1 114 ? -2.984 -1.996 -1.798 1.00 97.75 114 VAL A CA 1
ATOM 834 C C . VAL A 1 114 ? -2.976 -2.907 -3.014 1.00 97.75 114 VAL A C 1
ATOM 836 O O . VAL A 1 114 ? -3.780 -2.712 -3.920 1.00 97.75 114 VAL A O 1
ATOM 839 N N . VAL A 1 115 ? -2.098 -3.901 -3.038 1.00 96.75 115 VAL A N 1
ATOM 840 C CA . VAL A 1 115 ? -2.107 -4.984 -4.023 1.00 96.75 115 VAL A CA 1
ATOM 841 C C . VAL A 1 115 ? -2.503 -6.263 -3.310 1.00 96.75 115 VAL A C 1
ATOM 843 O O . VAL A 1 115 ? -1.852 -6.653 -2.344 1.00 96.75 115 VAL A O 1
ATOM 846 N N . ASP A 1 116 ? -3.556 -6.908 -3.799 1.00 94.81 116 ASP A N 1
ATOM 847 C CA . ASP A 1 116 ? -4.009 -8.214 -3.342 1.00 94.81 116 ASP A CA 1
ATOM 848 C C . ASP A 1 116 ? -3.640 -9.270 -4.386 1.00 94.81 116 ASP A C 1
ATOM 850 O O . ASP A 1 116 ? -4.314 -9.461 -5.402 1.00 94.81 116 ASP A O 1
ATOM 854 N N . THR A 1 117 ? -2.543 -9.969 -4.108 1.00 91.69 117 THR A N 1
ATOM 855 C CA . THR A 1 117 ? -2.012 -11.030 -4.973 1.00 91.69 117 THR A CA 1
ATOM 856 C C . THR A 1 117 ? -2.888 -12.281 -4.992 1.00 91.69 117 THR A C 1
ATOM 858 O O . THR A 1 117 ? -2.809 -13.063 -5.936 1.00 91.69 117 THR A O 1
ATOM 861 N N . ARG A 1 118 ? -3.768 -12.471 -3.999 1.00 91.06 118 ARG A N 1
ATOM 862 C CA . ARG A 1 118 ? -4.695 -13.608 -3.954 1.00 91.06 118 ARG A CA 1
ATOM 863 C C . ARG A 1 118 ? -5.863 -13.410 -4.913 1.00 91.06 118 ARG A C 1
ATOM 865 O O . ARG A 1 118 ? -6.322 -14.380 -5.510 1.00 91.06 118 ARG A O 1
ATOM 872 N N . HIS A 1 119 ? -6.334 -12.174 -5.057 1.00 87.88 119 HIS A N 1
ATOM 873 C CA . HIS A 1 119 ? -7.459 -11.826 -5.932 1.00 87.88 119 HIS A CA 1
ATOM 874 C C . HIS A 1 119 ? -7.035 -11.129 -7.236 1.00 87.88 119 HIS A C 1
ATOM 876 O O . HIS A 1 119 ? -7.900 -10.682 -7.985 1.00 87.88 119 HIS A O 1
ATOM 882 N N . ALA A 1 120 ? -5.727 -11.046 -7.514 1.00 84.50 120 ALA A N 1
ATOM 883 C CA . ALA A 1 120 ? -5.153 -10.379 -8.689 1.00 84.50 120 ALA A CA 1
ATOM 884 C C . ALA A 1 120 ? -5.685 -8.945 -8.893 1.00 84.50 120 ALA A C 1
ATOM 886 O O . ALA A 1 120 ? -5.943 -8.506 -10.019 1.00 84.50 120 ALA A O 1
ATOM 887 N N . GLY A 1 121 ? -5.877 -8.227 -7.784 1.00 89.00 121 GLY A N 1
ATOM 888 C CA . GLY A 1 121 ? -6.520 -6.920 -7.745 1.00 89.00 121 GLY A CA 1
ATOM 889 C C . GLY A 1 121 ? -5.693 -5.886 -6.996 1.00 89.00 121 GLY A C 1
ATOM 890 O O . GLY A 1 121 ? -4.733 -6.204 -6.296 1.00 89.00 121 GLY A O 1
ATOM 891 N N . GLY A 1 122 ? -6.084 -4.624 -7.130 1.00 90.25 122 GLY A N 1
ATOM 892 C CA . GLY A 1 122 ? -5.468 -3.537 -6.389 1.00 90.25 122 GLY A CA 1
ATOM 893 C C . GLY A 1 122 ? -6.454 -2.425 -6.072 1.00 90.25 122 GLY A C 1
ATOM 894 O O . GLY A 1 122 ? -7.463 -2.246 -6.753 1.00 90.25 122 GLY A O 1
ATOM 895 N N . LEU A 1 123 ? -6.146 -1.680 -5.020 1.00 96.06 123 LEU A N 1
ATOM 896 C CA . LEU A 1 123 ? -6.804 -0.444 -4.631 1.00 96.06 123 LEU A CA 1
ATOM 897 C C . LEU A 1 123 ? -5.786 0.688 -4.750 1.00 96.06 123 LEU A C 1
ATOM 899 O O . LEU A 1 123 ? -4.691 0.576 -4.208 1.00 96.06 123 LEU A O 1
ATOM 903 N N . LEU A 1 124 ? -6.161 1.778 -5.415 1.00 96.94 124 LEU A N 1
ATOM 904 C CA . LEU A 1 124 ? -5.384 3.015 -5.486 1.00 96.94 124 LEU A CA 1
ATOM 905 C C . LEU A 1 124 ? -6.310 4.193 -5.171 1.00 96.94 124 LEU A C 1
ATOM 907 O O . LEU A 1 124 ? -7.405 4.267 -5.728 1.00 96.94 124 LEU A O 1
ATOM 911 N N . ALA A 1 125 ? -5.877 5.102 -4.298 1.00 96.69 125 ALA A N 1
ATOM 912 C CA . ALA A 1 125 ? -6.604 6.334 -3.990 1.00 96.69 125 ALA A CA 1
ATOM 913 C C . ALA A 1 125 ? -5.635 7.496 -3.722 1.00 96.69 125 ALA A C 1
ATOM 915 O O . ALA A 1 125 ? -4.612 7.294 -3.062 1.00 96.69 125 ALA A O 1
ATOM 916 N N . ILE A 1 126 ? -5.965 8.683 -4.244 1.00 90.25 126 ILE A N 1
ATOM 917 C CA . ILE A 1 126 ? -5.165 9.923 -4.214 1.00 90.25 126 ILE A CA 1
ATOM 918 C C . ILE A 1 126 ? -6.043 11.151 -3.968 1.00 90.25 126 ILE A C 1
ATOM 920 O O . ILE A 1 126 ? -7.251 11.072 -4.295 1.00 90.25 126 ILE A O 1
#

pLDDT: mean 93.2, std 6.18, range [65.94, 98.5]